Protein AF-A0A3D1IZJ6-F1 (afdb_monomer)

Nearest PDB structures (foldseek):
  4b5c-assembly3_C  TM=9.954E-01  e=3.556E-07  Burkholderia pseudomallei
  5n2c-assembly1_A  TM=9.901E-01  e=1.201E-06  Burkholderia cenocepacia J2315
  5n2c-assembly1_C  TM=9.772E-01  e=1.126E-06  Burkholderia cenocepacia J2315
  4pwt-assembly1_A  TM=9.726E-01  e=4.101E-03  Yersinia pestis CO92

Sequence (127 aa):
MRSITKLAFILSTAALLGACSSVKLDDKAKVEDRQPAAAAQDARTVAPLTTQSVDPLNDPKGVLAKRSVYFDFDAYIVKDEYKPLVEAHGKYLSANKARKVVIQGNTDERGGSEYNLALGQKRAEAV

Solvent-accessible surface area (backbone 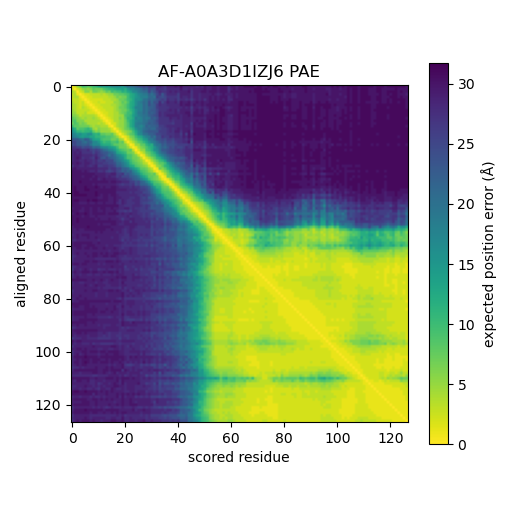atoms only — not comparable to full-atom values): 8594 Å² total; per-residue (Å²): 120,75,63,60,56,53,52,53,52,53,56,54,57,62,63,70,76,69,83,81,83,80,80,82,91,80,75,86,76,78,85,71,87,73,76,80,72,78,74,81,72,78,87,70,81,79,72,81,79,77,74,70,82,73,55,66,66,74,35,83,86,37,72,61,49,66,87,81,86,80,62,60,89,99,49,51,66,74,48,77,86,46,48,66,54,52,50,53,50,52,54,51,42,70,75,37,72,89,60,84,86,82,76,82,41,77,65,72,85,78,75,54,70,70,56,37,52,52,51,8,51,47,35,31,72,59,103

Mean predicted aligned error: 17.57 Å

Foldseek 3Di:
DVVVVVVVVVVVVVVVVPPDDDDDPDDPPDPDPDDDDDDPPPPPPPDPDPPPPDLLCPPCPHLNVDDDFDDDPPDLAGDPVCVVSVVVVVVSCVVVVVDDDDQWFADDPPDDPVSRVVSRVSNSVND

Secondary structure (DSSP, 8-state):
-HHHHHHHHHHHHHHTTSSS-----------------------------------GGG-TTSGGG-------TT--PPPGGGHHHHHHHHHHHHH-TT----------SSS-HHHHHHHHHHHHHT-

pLDDT: mean 79.88, std 18.24, range [45.12, 98.38]

Structure (mmCIF, N/CA/C/O backbone):
data_AF-A0A3D1IZJ6-F1
#
_entry.id   AF-A0A3D1IZJ6-F1
#
loop_
_atom_site.group_PDB
_atom_site.id
_atom_site.type_symbol
_atom_site.label_atom_id
_atom_site.label_alt_id
_atom_site.label_comp_id
_atom_site.label_asym_id
_atom_site.label_entity_id
_atom_site.label_seq_id
_atom_site.pdbx_PDB_ins_code
_atom_site.Cartn_x
_atom_site.Cartn_y
_atom_site.Cartn_z
_atom_site.occupancy
_atom_site.B_iso_or_equiv
_atom_site.auth_seq_id
_atom_site.auth_comp_id
_atom_site.auth_asym_id
_atom_site.auth_atom_id
_atom_site.pdbx_PDB_model_num
ATOM 1 N N . MET A 1 1 ? 38.850 -39.451 74.100 1.00 56.78 1 MET A N 1
ATOM 2 C CA . MET A 1 1 ? 37.880 -38.332 74.215 1.00 56.78 1 MET A CA 1
ATOM 3 C C . MET A 1 1 ? 37.363 -37.767 72.881 1.00 56.78 1 MET A C 1
ATOM 5 O O . MET A 1 1 ? 36.271 -37.222 72.893 1.00 56.78 1 MET A O 1
ATOM 9 N N . ARG A 1 2 ? 38.051 -37.918 71.729 1.00 59.19 2 ARG A N 1
ATOM 10 C CA . ARG A 1 2 ? 37.559 -37.430 70.413 1.00 59.19 2 ARG A CA 1
ATOM 11 C C . ARG A 1 2 ? 36.515 -38.319 69.704 1.00 59.19 2 ARG A C 1
ATOM 13 O O . ARG A 1 2 ? 35.812 -37.815 68.838 1.00 59.19 2 ARG A O 1
ATOM 20 N N . SER A 1 3 ? 36.393 -39.614 70.025 1.00 58.53 3 SER A N 1
ATOM 21 C CA . SER A 1 3 ? 35.342 -40.470 69.429 1.00 58.53 3 SER A CA 1
ATOM 22 C C . SER A 1 3 ? 33.999 -40.357 70.158 1.00 58.53 3 SER A C 1
ATOM 24 O O . SER A 1 3 ? 32.959 -40.451 69.522 1.00 58.53 3 SER A O 1
ATOM 26 N N . ILE A 1 4 ? 34.015 -40.067 71.462 1.00 66.75 4 ILE A N 1
ATOM 27 C CA . ILE A 1 4 ? 32.808 -39.929 72.296 1.00 66.75 4 ILE A CA 1
ATOM 28 C C . ILE A 1 4 ? 32.041 -38.646 71.936 1.00 66.75 4 ILE A C 1
ATOM 30 O O . ILE A 1 4 ? 30.819 -38.660 71.853 1.00 66.75 4 ILE A O 1
ATOM 34 N N . THR A 1 5 ? 32.748 -37.559 71.610 1.00 59.62 5 THR A N 1
ATOM 35 C CA . THR A 1 5 ? 32.139 -36.315 71.102 1.00 59.62 5 THR A CA 1
ATOM 36 C C . THR A 1 5 ? 31.536 -36.484 69.707 1.00 59.62 5 THR A C 1
ATOM 38 O O . THR A 1 5 ? 30.479 -35.925 69.439 1.00 59.62 5 THR A O 1
ATOM 41 N N . LYS A 1 6 ? 32.144 -37.301 68.832 1.00 61.12 6 LYS A N 1
ATOM 42 C CA . LYS A 1 6 ? 31.561 -37.650 67.521 1.00 61.12 6 LYS A CA 1
ATOM 43 C C . LYS A 1 6 ? 30.327 -38.546 67.661 1.00 61.12 6 LYS A C 1
ATOM 45 O O . LYS A 1 6 ? 29.352 -38.334 66.950 1.00 61.12 6 LYS A O 1
ATOM 50 N N . LEU A 1 7 ? 30.341 -39.490 68.606 1.00 62.41 7 LEU A N 1
ATOM 51 C CA . LEU A 1 7 ? 29.190 -40.350 68.893 1.00 62.41 7 LEU A CA 1
ATOM 52 C C . LEU A 1 7 ? 28.005 -39.541 69.449 1.00 62.41 7 LEU A C 1
ATOM 54 O O . LEU A 1 7 ? 26.873 -39.741 69.022 1.00 62.41 7 LEU A O 1
ATOM 58 N N . ALA A 1 8 ? 28.272 -38.573 70.333 1.00 66.31 8 ALA A N 1
ATOM 59 C CA . ALA A 1 8 ? 27.253 -37.672 70.875 1.00 66.31 8 ALA A CA 1
ATOM 60 C C . ALA A 1 8 ? 26.650 -36.739 69.805 1.00 66.31 8 ALA A C 1
ATOM 62 O O . ALA A 1 8 ? 25.455 -36.452 69.836 1.00 66.31 8 ALA A O 1
ATOM 63 N N . PHE A 1 9 ? 27.449 -36.304 68.823 1.00 64.81 9 PHE A N 1
ATOM 64 C CA . PHE A 1 9 ? 26.974 -35.439 67.738 1.00 64.81 9 PHE A CA 1
ATOM 65 C C . PHE A 1 9 ? 26.082 -36.186 66.728 1.00 64.81 9 PHE A C 1
ATOM 67 O O . PHE A 1 9 ? 25.094 -35.626 66.256 1.00 64.81 9 PHE A O 1
ATOM 74 N N . ILE A 1 10 ? 26.383 -37.461 66.448 1.00 66.94 10 ILE A N 1
ATOM 75 C CA . ILE A 1 10 ? 25.577 -38.332 65.570 1.00 66.94 10 ILE A CA 1
ATOM 76 C C . ILE A 1 10 ? 24.255 -38.732 66.249 1.00 66.94 10 ILE A C 1
ATOM 78 O O . ILE A 1 10 ? 23.207 -38.752 65.606 1.00 66.94 10 ILE A O 1
ATOM 82 N N . LEU A 1 11 ? 24.273 -38.985 67.562 1.00 64.69 11 LEU A N 1
ATOM 83 C CA . LEU A 1 11 ? 23.058 -39.318 68.314 1.00 64.69 11 LEU A CA 1
ATOM 84 C C . LEU A 1 11 ? 22.094 -38.118 68.420 1.00 64.69 11 LEU A C 1
ATOM 86 O O . LEU A 1 11 ? 20.881 -38.287 68.347 1.00 64.69 11 LEU A O 1
ATOM 90 N N . SER A 1 12 ? 22.639 -36.901 68.529 1.00 62.75 12 SER A N 1
ATOM 91 C CA . SER A 1 12 ? 21.872 -35.647 68.554 1.00 62.75 12 SER A CA 1
ATOM 92 C C . SER A 1 12 ? 21.182 -35.340 67.215 1.00 62.75 12 SER A C 1
ATOM 94 O O . SER A 1 12 ? 20.032 -34.907 67.189 1.00 62.75 12 SER A O 1
ATOM 96 N N . THR A 1 13 ? 21.835 -35.633 66.084 1.00 62.75 13 THR A N 1
ATOM 97 C CA . THR A 1 13 ? 21.252 -35.400 64.750 1.00 62.75 13 THR A CA 1
ATOM 98 C C . THR A 1 13 ? 20.163 -36.413 64.393 1.00 62.75 13 THR A C 1
ATOM 100 O O . THR A 1 13 ? 19.185 -36.034 63.760 1.00 62.75 13 THR A O 1
ATOM 103 N N . ALA A 1 14 ? 20.255 -37.665 64.854 1.00 60.47 14 ALA A N 1
ATOM 104 C CA . ALA A 1 14 ? 19.209 -38.670 64.630 1.00 60.47 14 ALA A CA 1
ATOM 105 C C . ALA A 1 14 ? 17.905 -38.383 65.406 1.00 60.47 14 ALA A C 1
ATOM 107 O O . ALA A 1 14 ? 16.821 -38.730 64.939 1.00 60.47 14 ALA A O 1
ATOM 108 N N . ALA A 1 15 ? 17.985 -37.706 66.557 1.00 60.53 15 ALA A N 1
ATOM 109 C CA . ALA A 1 15 ? 16.817 -37.358 67.370 1.00 60.53 15 ALA A CA 1
ATOM 110 C C . ALA A 1 15 ? 15.966 -36.212 66.778 1.00 60.53 15 ALA A C 1
ATOM 112 O O . ALA A 1 15 ? 14.793 -36.079 67.121 1.00 60.53 15 ALA A O 1
ATOM 113 N N . LEU A 1 16 ? 16.522 -35.408 65.863 1.00 59.78 16 LEU A N 1
ATOM 114 C CA . LEU A 1 16 ? 15.842 -34.250 65.263 1.00 59.78 16 LEU A CA 1
ATOM 115 C C . LEU A 1 16 ? 15.013 -34.585 64.006 1.00 59.78 16 LEU A C 1
ATOM 117 O O . LEU A 1 16 ? 14.218 -33.754 63.577 1.00 59.78 16 LEU A O 1
ATOM 121 N N . LEU A 1 17 ? 15.136 -35.792 63.437 1.00 60.34 17 LEU A N 1
ATOM 122 C CA . LEU A 1 17 ? 14.357 -36.222 62.259 1.00 60.34 17 LEU A CA 1
ATOM 123 C C . LEU A 1 17 ? 13.081 -37.022 62.595 1.00 60.34 17 LEU A C 1
ATOM 125 O O . LEU A 1 17 ? 12.342 -37.397 61.689 1.00 60.34 17 LEU A O 1
ATOM 129 N N . GLY A 1 18 ? 12.787 -37.267 63.877 1.00 60.53 18 GLY A N 1
ATOM 130 C CA . GLY A 1 18 ? 11.631 -38.065 64.318 1.00 60.53 18 GLY A CA 1
ATOM 131 C C . GLY A 1 18 ? 10.377 -37.278 64.720 1.00 60.53 18 GLY A C 1
ATOM 132 O O . GLY A 1 18 ? 9.397 -37.885 65.137 1.00 60.53 18 GLY A O 1
ATOM 133 N N . ALA A 1 19 ? 10.378 -35.945 64.628 1.00 56.56 19 ALA A N 1
ATOM 134 C CA . ALA A 1 19 ? 9.322 -35.107 65.211 1.00 56.56 19 ALA A CA 1
ATOM 135 C C . ALA A 1 19 ? 8.175 -34.723 64.252 1.00 56.56 19 ALA A C 1
ATOM 137 O O . ALA A 1 19 ? 7.415 -33.811 64.563 1.00 56.56 19 ALA A O 1
ATOM 138 N N . CYS A 1 20 ? 8.009 -35.416 63.118 1.00 57.34 20 CYS A N 1
ATOM 139 C CA . CYS A 1 20 ? 6.896 -35.182 62.187 1.00 57.34 20 CYS A CA 1
ATOM 140 C C . CYS A 1 20 ? 6.362 -36.487 61.566 1.00 57.34 20 CYS A C 1
ATOM 142 O O . CYS A 1 20 ? 6.521 -36.701 60.370 1.00 57.34 20 CYS A O 1
ATOM 144 N N . SER A 1 21 ? 5.720 -37.362 62.350 1.00 63.62 21 SER A N 1
ATOM 145 C CA . SER A 1 21 ? 4.658 -38.259 61.846 1.00 63.62 21 SER A CA 1
ATOM 146 C C . SER A 1 21 ? 3.970 -39.002 62.995 1.00 63.62 21 SER A C 1
ATOM 148 O O . SER A 1 21 ? 4.459 -40.018 63.481 1.00 63.62 21 SER A O 1
ATOM 150 N N . SER A 1 22 ? 2.825 -38.488 63.443 1.00 55.19 22 SER A N 1
ATOM 151 C CA . SER A 1 22 ? 1.837 -39.259 64.207 1.00 55.19 22 SER A CA 1
ATOM 152 C C . SER A 1 22 ? 0.502 -38.511 64.182 1.00 55.19 22 SER A C 1
ATOM 154 O O . SER A 1 22 ? 0.081 -37.920 65.178 1.00 55.19 22 SER A O 1
ATOM 156 N N . VAL A 1 23 ? -0.176 -38.521 63.034 1.00 55.66 23 VAL A N 1
ATOM 157 C CA . VAL A 1 23 ? -1.617 -38.247 63.011 1.00 55.66 23 VAL A CA 1
ATOM 158 C C . VAL A 1 23 ? -2.313 -39.557 63.365 1.00 55.66 23 VAL A C 1
ATOM 160 O O . VAL A 1 23 ? -2.191 -40.540 62.637 1.00 55.66 23 VAL A O 1
ATOM 163 N N . LYS A 1 24 ? -3.018 -39.586 64.499 1.00 52.75 24 LYS A N 1
ATOM 164 C CA . LYS A 1 24 ? -3.958 -40.665 64.816 1.00 52.75 24 LYS A CA 1
ATOM 165 C C . LYS A 1 24 ? -5.139 -40.540 63.853 1.00 52.75 24 LYS A C 1
ATOM 167 O O . LYS A 1 24 ? -5.920 -39.600 63.967 1.00 52.75 24 LYS A O 1
ATOM 172 N N . LEU A 1 25 ? -5.241 -41.453 62.890 1.00 55.03 25 LEU A N 1
ATOM 173 C CA . LEU A 1 25 ? -6.477 -41.672 62.144 1.00 55.03 25 LEU A CA 1
ATOM 174 C C . LEU A 1 25 ? -7.376 -42.574 62.983 1.00 55.03 25 LEU A C 1
ATOM 176 O O . LEU A 1 25 ? -7.314 -43.780 62.826 1.00 55.03 25 LEU A O 1
ATOM 180 N N . ASP A 1 26 ? -8.126 -41.990 63.908 1.00 58.88 26 ASP A N 1
ATOM 181 C CA . ASP A 1 26 ? -9.447 -42.473 64.322 1.00 58.88 26 ASP A CA 1
ATOM 182 C C . ASP A 1 26 ? -9.943 -41.564 65.443 1.00 58.88 26 ASP A C 1
ATOM 184 O O . ASP A 1 26 ? -9.628 -41.752 66.612 1.00 58.88 26 ASP A O 1
ATOM 188 N N . ASP A 1 27 ? -10.695 -40.538 65.059 1.00 55.31 27 ASP A N 1
ATOM 189 C CA . ASP A 1 27 ? -11.778 -40.020 65.883 1.00 55.31 27 ASP A CA 1
ATOM 190 C C . ASP A 1 27 ? -12.775 -39.345 64.946 1.00 55.31 27 ASP A C 1
ATOM 192 O O . ASP A 1 27 ? -12.465 -38.384 64.233 1.00 55.31 27 ASP A O 1
ATOM 196 N N . LYS A 1 28 ? -13.983 -39.906 64.883 1.00 59.06 28 LYS A N 1
ATOM 197 C CA . LYS A 1 28 ? -15.076 -39.330 64.110 1.00 59.06 28 LYS A CA 1
ATOM 198 C C . LYS A 1 28 ? -15.415 -37.9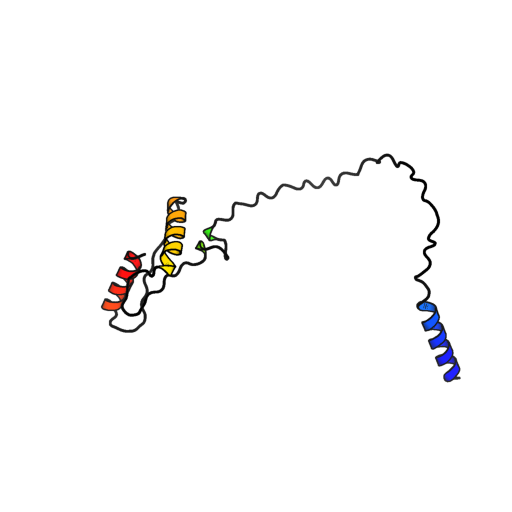72 64.7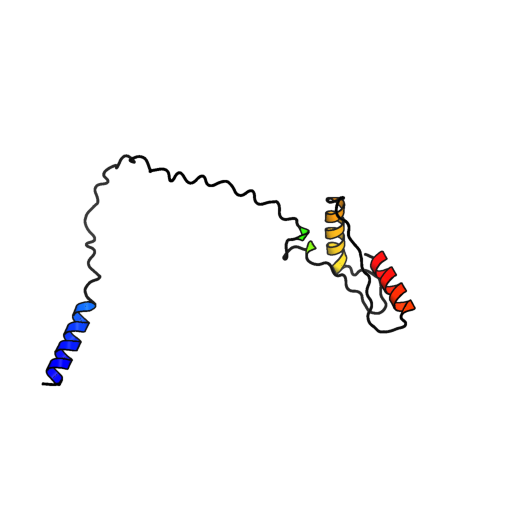11 1.00 59.06 28 LYS A C 1
ATOM 200 O O . LYS A 1 28 ? -16.003 -37.896 65.786 1.00 59.06 28 LYS A O 1
ATOM 205 N N . ALA A 1 29 ? -15.077 -36.903 63.997 1.00 46.16 29 ALA A N 1
ATOM 206 C CA . ALA A 1 29 ? -15.565 -35.576 64.327 1.00 46.16 29 ALA A CA 1
ATOM 207 C C . ALA A 1 29 ? -17.100 -35.591 64.266 1.00 46.16 29 ALA A C 1
ATOM 209 O O . ALA A 1 29 ? -17.698 -35.753 63.200 1.00 46.16 29 ALA A O 1
ATOM 210 N N . LYS A 1 30 ? -17.738 -35.439 65.429 1.00 51.44 30 LYS A N 1
ATOM 211 C CA . LYS A 1 30 ? -19.132 -35.014 65.534 1.00 51.44 30 LYS A CA 1
ATOM 212 C C . LYS A 1 30 ? -19.227 -33.673 64.805 1.00 51.44 30 LYS A C 1
ATOM 214 O O . LYS A 1 30 ? -18.551 -32.718 65.183 1.00 51.44 30 LYS A O 1
ATOM 219 N N . VAL A 1 31 ? -19.998 -33.631 63.721 1.00 55.06 31 VAL A N 1
ATOM 220 C CA . VAL A 1 31 ? -20.329 -32.380 63.039 1.00 55.06 31 VAL A CA 1
ATOM 221 C C . VAL A 1 31 ? -21.214 -31.595 63.998 1.00 55.06 31 VAL A C 1
ATOM 223 O O . VAL A 1 31 ? -22.387 -31.908 64.176 1.00 55.06 31 VAL A O 1
ATOM 226 N N . GLU A 1 32 ? -20.615 -30.632 64.689 1.00 52.69 32 GLU A N 1
ATOM 227 C CA . GLU A 1 32 ? -21.350 -29.578 65.372 1.00 52.69 32 GLU A CA 1
ATOM 228 C C . GLU A 1 32 ? -21.695 -28.536 64.304 1.00 52.69 32 GLU A C 1
ATOM 230 O O . GLU A 1 32 ? -20.791 -27.931 63.717 1.00 52.69 32 GLU A O 1
ATOM 235 N N . ASP A 1 33 ? -22.986 -28.343 64.028 1.00 52.12 33 ASP A N 1
ATOM 236 C CA . ASP A 1 33 ? -23.458 -27.250 63.180 1.00 52.12 33 ASP A CA 1
ATOM 237 C C . ASP A 1 33 ? -23.076 -25.917 63.827 1.00 52.12 33 ASP A C 1
ATOM 239 O O . ASP A 1 33 ? -23.729 -25.406 64.740 1.00 52.12 33 ASP A O 1
ATOM 243 N N . ARG A 1 34 ? -21.971 -25.338 63.359 1.00 54.97 34 ARG A N 1
ATOM 244 C CA . ARG A 1 34 ? -21.604 -23.969 63.695 1.00 54.97 34 ARG A CA 1
ATOM 245 C C . ARG A 1 34 ? -22.406 -23.051 62.782 1.00 54.97 34 ARG A C 1
ATOM 247 O O . ARG A 1 34 ? -22.022 -22.805 61.641 1.00 54.97 34 ARG A O 1
ATOM 254 N N . GLN A 1 35 ? -23.516 -22.543 63.314 1.00 56.69 35 GLN A N 1
ATOM 255 C CA . GLN A 1 35 ? -24.210 -21.367 62.790 1.00 56.69 35 GLN A CA 1
ATOM 256 C C . GLN A 1 35 ? -23.156 -20.310 62.406 1.00 56.69 35 GLN A C 1
ATOM 258 O O . GLN A 1 35 ? -22.313 -19.981 63.252 1.00 56.69 35 GLN A O 1
ATOM 263 N N . PRO A 1 36 ? -23.143 -19.792 61.166 1.00 45.12 36 PRO A N 1
ATOM 264 C CA . PRO A 1 36 ? -22.110 -18.859 60.759 1.00 45.12 36 PRO A CA 1
ATOM 265 C C . PRO A 1 36 ? -22.280 -17.566 61.556 1.00 45.12 36 PRO A C 1
ATOM 267 O O . PRO A 1 36 ? -23.225 -16.805 61.350 1.00 45.12 36 PRO A O 1
ATOM 270 N N . ALA A 1 37 ? -21.354 -17.320 62.484 1.00 49.31 37 ALA A N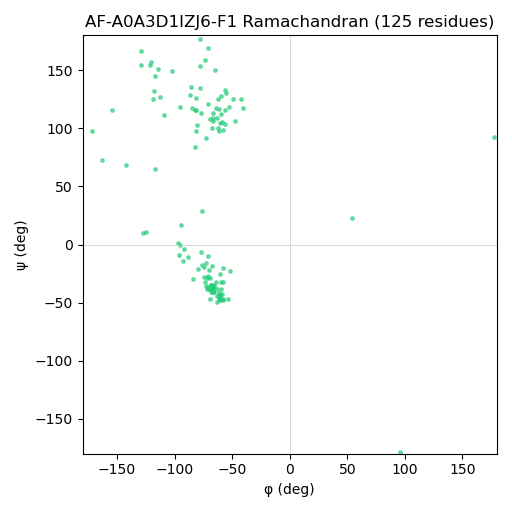 1
ATOM 271 C CA . ALA A 1 37 ? -21.132 -15.983 63.004 1.00 49.31 37 ALA A CA 1
ATOM 272 C C . ALA A 1 37 ? -20.750 -15.103 61.812 1.00 49.31 37 ALA A C 1
ATOM 274 O O . ALA A 1 37 ? -19.882 -15.482 61.020 1.00 49.31 37 ALA A O 1
ATOM 275 N N . ALA A 1 38 ? -21.458 -13.982 61.671 1.00 49.12 38 ALA A N 1
ATOM 276 C CA . ALA A 1 38 ? -21.334 -13.044 60.570 1.00 49.12 38 ALA A CA 1
ATOM 277 C C . ALA A 1 38 ? -19.865 -12.848 60.179 1.00 49.12 38 ALA A C 1
ATOM 279 O O . ALA A 1 38 ? -19.051 -12.391 60.984 1.00 49.12 38 ALA A O 1
ATOM 280 N N . ALA A 1 39 ? -19.540 -13.223 58.941 1.00 47.41 39 ALA A N 1
ATOM 281 C CA . ALA A 1 39 ? -18.265 -12.895 58.339 1.00 47.41 39 ALA A CA 1
ATOM 282 C C . ALA A 1 39 ? -18.079 -11.382 58.470 1.00 47.41 39 ALA A C 1
ATOM 284 O O . ALA A 1 39 ? -18.894 -10.613 57.956 1.00 47.41 39 ALA A O 1
ATOM 285 N N . ALA A 1 40 ? -17.037 -10.962 59.188 1.00 53.31 40 ALA A N 1
ATOM 286 C CA . ALA A 1 40 ? -16.579 -9.587 59.140 1.00 53.31 40 ALA A CA 1
ATOM 287 C C . ALA A 1 40 ? -16.283 -9.283 57.669 1.00 53.31 40 ALA A C 1
ATOM 289 O O . ALA A 1 40 ? -15.324 -9.801 57.096 1.00 53.31 40 ALA A O 1
ATOM 290 N N . GLN A 1 41 ? -17.186 -8.536 57.036 1.00 54.62 41 GLN A N 1
ATOM 291 C CA . GLN A 1 41 ? -17.040 -8.134 55.652 1.00 54.62 41 GLN A CA 1
ATOM 292 C C . GLN A 1 41 ? -15.847 -7.185 55.592 1.00 54.62 41 GLN A C 1
ATOM 294 O O . GLN A 1 41 ? -15.875 -6.106 56.182 1.00 54.62 41 GLN A O 1
ATOM 299 N N . ASP A 1 42 ? -14.778 -7.620 54.928 1.00 58.12 42 ASP A N 1
ATOM 300 C CA . ASP A 1 42 ? -13.660 -6.757 54.571 1.00 58.12 42 ASP A CA 1
ATOM 301 C C . ASP A 1 42 ? -14.231 -5.620 53.706 1.00 58.12 42 ASP A C 1
ATOM 303 O O . ASP A 1 42 ? -14.648 -5.829 52.567 1.00 58.12 42 ASP A O 1
ATOM 307 N N . ALA A 1 43 ? -14.344 -4.425 54.288 1.00 62.88 43 ALA A N 1
ATOM 308 C CA . ALA A 1 43 ? -14.999 -3.250 53.708 1.00 62.88 43 ALA A CA 1
ATOM 309 C C . ALA A 1 43 ? -14.145 -2.558 52.628 1.00 62.88 43 ALA A C 1
ATOM 311 O O . ALA A 1 43 ? -14.227 -1.346 52.425 1.00 62.88 43 ALA A O 1
ATOM 312 N N . ARG A 1 44 ? -13.287 -3.309 51.935 1.00 72.19 44 ARG A N 1
ATOM 313 C CA . ARG A 1 44 ? -12.551 -2.804 50.779 1.00 72.19 44 ARG A CA 1
ATOM 314 C C . ARG A 1 44 ? -13.478 -2.845 49.580 1.00 72.19 44 ARG A C 1
ATOM 316 O O . ARG A 1 44 ? -13.709 -3.893 48.985 1.00 72.19 44 ARG A O 1
ATOM 323 N N . THR A 1 45 ? -13.999 -1.679 49.223 1.00 66.75 45 THR A N 1
ATOM 324 C CA . THR A 1 45 ? -14.740 -1.458 47.985 1.00 66.75 45 THR A CA 1
ATOM 325 C C . THR A 1 45 ? -13.849 -1.832 46.801 1.00 66.75 45 THR A C 1
ATOM 327 O O . THR A 1 45 ? -12.987 -1.057 46.385 1.00 66.75 45 THR A O 1
ATOM 330 N N . VAL A 1 46 ? -14.029 -3.036 46.259 1.00 68.56 46 VAL A N 1
ATOM 331 C CA . VAL A 1 46 ? -13.421 -3.433 44.989 1.00 68.56 46 VAL A CA 1
ATOM 332 C C . VAL A 1 46 ? -14.174 -2.676 43.903 1.00 68.56 46 VAL A C 1
ATOM 334 O O . VAL A 1 46 ? -15.232 -3.103 43.446 1.00 68.56 46 VAL A O 1
ATOM 337 N N . ALA A 1 47 ? -13.672 -1.497 43.540 1.00 76.31 47 ALA A N 1
ATOM 338 C CA . ALA A 1 47 ? -14.185 -0.779 42.386 1.00 76.31 47 ALA A CA 1
ATOM 339 C C . ALA A 1 47 ? -13.935 -1.649 41.141 1.00 76.31 47 ALA A C 1
ATOM 341 O O . ALA A 1 47 ? -12.788 -2.055 40.918 1.00 76.31 47 ALA A O 1
ATOM 342 N N . PRO A 1 48 ? -14.963 -1.967 40.335 1.00 69.56 48 PRO A N 1
ATOM 343 C CA . PRO A 1 48 ? -14.745 -2.670 39.085 1.00 69.56 48 PRO A CA 1
ATOM 344 C C . PRO A 1 48 ? -13.860 -1.794 38.199 1.00 69.56 48 PRO A C 1
ATOM 346 O O . PRO A 1 48 ? -14.226 -0.680 37.825 1.00 69.56 48 PRO A O 1
ATOM 349 N N . LEU A 1 49 ? -12.664 -2.291 37.892 1.00 67.69 49 LEU A N 1
ATOM 350 C CA . LEU A 1 49 ? -11.813 -1.692 36.880 1.00 67.69 49 LEU A CA 1
ATOM 351 C C . LEU A 1 49 ? -12.521 -1.889 35.540 1.00 67.69 49 LEU A C 1
ATOM 353 O O . LEU A 1 49 ? -12.566 -3.000 35.014 1.00 67.69 49 LEU A O 1
ATOM 357 N 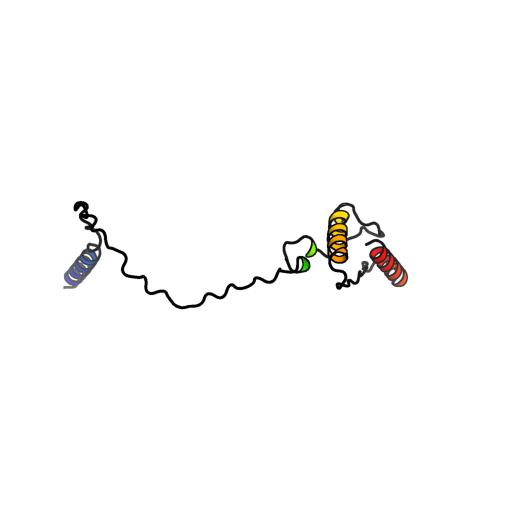N . THR A 1 50 ? -13.092 -0.818 34.990 1.00 63.31 50 THR A N 1
ATOM 358 C CA . THR A 1 50 ? -13.529 -0.806 33.595 1.00 63.31 50 THR A CA 1
ATOM 359 C C . THR A 1 50 ? -12.286 -0.997 32.741 1.00 63.31 50 THR A C 1
ATOM 361 O O . THR A 1 50 ? -11.513 -0.060 32.532 1.00 63.31 50 THR A O 1
ATOM 364 N N . THR A 1 51 ? -12.065 -2.219 32.260 1.00 61.53 51 THR A N 1
ATOM 365 C CA . THR A 1 51 ? -11.094 -2.475 31.203 1.00 61.53 51 THR A CA 1
ATOM 366 C C . THR A 1 51 ? -11.550 -1.664 30.002 1.00 61.53 51 THR A C 1
ATOM 368 O O . THR A 1 51 ? -12.558 -1.996 29.374 1.00 61.53 51 THR A O 1
ATOM 371 N N . GLN A 1 52 ? -10.868 -0.553 29.720 1.00 63.09 52 GLN A N 1
ATOM 372 C CA . GLN A 1 52 ? -11.129 0.180 28.493 1.00 63.09 52 GLN A CA 1
ATOM 373 C C . GLN A 1 52 ? -10.951 -0.793 27.334 1.00 63.09 52 GLN A C 1
ATOM 375 O O . GLN A 1 52 ? -9.969 -1.535 27.296 1.00 63.09 52 GLN A O 1
ATOM 380 N N . SER A 1 53 ? -11.939 -0.824 26.440 1.00 63.84 53 SER A N 1
ATOM 381 C CA . SER A 1 53 ? -11.877 -1.572 25.189 1.00 63.84 53 SER A CA 1
ATOM 382 C C . SER A 1 53 ? -10.540 -1.264 24.525 1.00 63.84 53 SER A C 1
ATOM 384 O O . SER A 1 53 ? -10.337 -0.151 24.039 1.00 63.84 53 SER A O 1
ATOM 386 N N . VAL A 1 54 ? -9.616 -2.224 24.549 1.00 72.88 54 VAL A N 1
ATOM 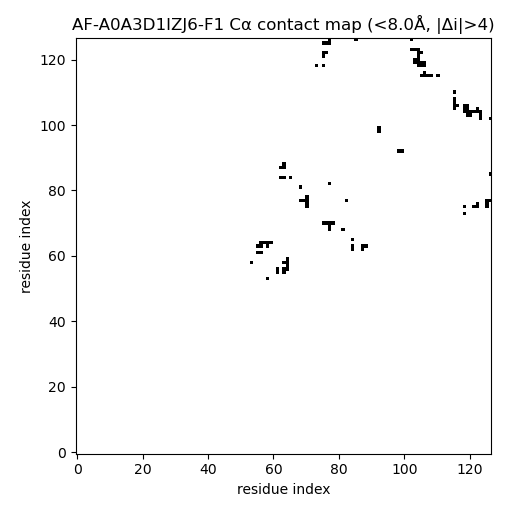387 C CA . VAL A 1 54 ? -8.312 -2.064 23.915 1.00 72.88 54 VAL A CA 1
ATOM 388 C C . VAL A 1 54 ? -8.591 -1.921 22.427 1.00 72.88 54 VAL A C 1
ATOM 390 O O . VAL A 1 54 ? -9.195 -2.808 21.826 1.00 72.88 54 VAL A O 1
ATOM 393 N N . ASP A 1 55 ? -8.233 -0.771 21.856 1.00 83.25 55 ASP A N 1
ATOM 394 C CA . ASP A 1 55 ? -8.335 -0.548 20.417 1.00 83.25 55 ASP A CA 1
ATOM 395 C C . ASP A 1 55 ? -7.691 -1.747 19.696 1.00 83.25 55 ASP A C 1
ATOM 397 O O . ASP A 1 55 ? -6.529 -2.046 19.983 1.00 83.25 55 ASP A O 1
ATOM 401 N N . PRO A 1 56 ? -8.403 -2.436 18.783 1.00 82.56 56 PRO A N 1
ATOM 402 C CA . PRO A 1 56 ? -7.868 -3.583 18.054 1.00 82.56 56 PRO A CA 1
ATOM 403 C C . PRO A 1 56 ? -6.523 -3.323 17.359 1.00 82.56 56 PRO A C 1
ATOM 405 O O . PRO A 1 56 ? -5.774 -4.260 17.099 1.00 82.56 56 PRO A O 1
ATOM 4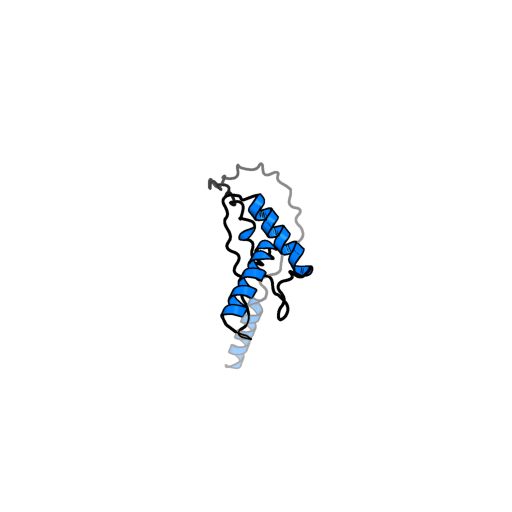08 N N . LEU A 1 57 ? -6.190 -2.059 17.070 1.00 83.38 57 LEU A N 1
ATOM 409 C CA . LEU A 1 57 ? -4.892 -1.672 16.513 1.00 83.38 57 LEU A CA 1
ATOM 410 C C . LEU A 1 57 ? -3.719 -1.816 17.504 1.00 83.38 57 LEU A C 1
ATOM 412 O O . LEU A 1 57 ? -2.566 -1.910 17.076 1.00 83.38 57 LEU A O 1
ATOM 416 N N . ASN A 1 58 ? -4.001 -1.814 18.808 1.00 85.44 58 ASN A N 1
ATOM 417 C CA . ASN A 1 58 ? -3.016 -1.902 19.886 1.00 85.44 58 ASN A CA 1
ATOM 418 C C . ASN A 1 58 ? -2.750 -3.343 20.345 1.00 85.44 58 ASN A C 1
ATOM 420 O O . ASN A 1 58 ? -1.886 -3.547 21.196 1.00 85.44 58 ASN A O 1
ATOM 424 N N . ASP A 1 59 ? -3.458 -4.338 19.804 1.00 87.12 59 ASP A N 1
ATOM 425 C CA . ASP A 1 59 ? -3.176 -5.746 20.086 1.00 87.12 59 ASP A CA 1
ATOM 426 C C . ASP A 1 59 ? -1.943 -6.213 19.286 1.00 87.12 59 ASP A C 1
ATOM 428 O O . ASP A 1 59 ? -2.021 -6.318 18.058 1.00 87.12 59 ASP A O 1
ATOM 432 N N . PRO A 1 60 ? -0.808 -6.542 19.937 1.00 84.00 60 PRO A N 1
ATOM 433 C CA . PRO A 1 60 ? 0.411 -6.963 19.247 1.00 84.00 60 PRO A CA 1
ATOM 434 C C . PRO A 1 60 ? 0.282 -8.317 18.534 1.00 84.00 60 PRO A C 1
ATOM 436 O O . PRO A 1 60 ? 1.107 -8.631 17.677 1.00 84.00 60 PRO A O 1
ATOM 439 N N . LYS A 1 61 ? -0.716 -9.137 18.883 1.00 85.06 61 LYS A N 1
ATOM 440 C CA . LYS A 1 61 ? -0.962 -10.441 18.247 1.00 85.06 61 LYS A CA 1
ATOM 441 C C . LYS A 1 61 ? -2.013 -10.364 17.137 1.00 85.06 61 LYS A C 1
ATOM 443 O O . LYS A 1 61 ? -2.194 -11.340 16.408 1.00 85.06 61 LYS A O 1
ATOM 448 N N . GLY A 1 62 ? -2.692 -9.225 16.998 1.00 85.88 62 GLY A N 1
ATOM 449 C CA . GLY A 1 62 ? -3.742 -9.014 16.011 1.00 85.88 62 GLY A CA 1
ATOM 450 C C . GLY A 1 62 ? -3.211 -8.866 14.583 1.00 85.88 62 GLY A C 1
ATOM 451 O O . GLY A 1 62 ? -2.068 -8.479 14.344 1.00 85.88 62 GLY A O 1
ATOM 452 N N . VAL A 1 63 ? -4.076 -9.112 13.595 1.00 87.56 63 VAL A N 1
ATOM 453 C CA . VAL A 1 63 ? -3.750 -8.902 12.168 1.00 87.56 63 VAL A CA 1
ATOM 454 C C . VAL A 1 63 ? -3.394 -7.434 11.891 1.00 87.56 63 VAL A C 1
ATOM 456 O O . VAL A 1 63 ? -2.515 -7.159 11.080 1.00 87.56 63 VAL A O 1
ATOM 459 N N . LEU A 1 64 ? -4.013 -6.500 12.623 1.00 90.44 64 LEU A N 1
ATOM 460 C CA . LEU A 1 64 ? -3.774 -5.053 12.532 1.00 90.44 64 LEU A CA 1
ATOM 461 C C . LEU A 1 64 ? -2.406 -4.604 13.088 1.00 90.44 64 LEU A C 1
ATOM 463 O O . LEU A 1 64 ? -1.999 -3.453 12.905 1.00 90.44 64 LEU A O 1
ATOM 467 N N . ALA A 1 65 ? -1.676 -5.500 13.761 1.00 91.12 65 ALA A N 1
ATOM 468 C CA . ALA A 1 65 ? -0.294 -5.244 14.155 1.00 91.12 65 ALA A CA 1
ATOM 469 C C . ALA A 1 65 ? 0.656 -5.272 12.946 1.00 91.12 65 ALA A C 1
ATOM 471 O O . ALA A 1 65 ? 1.679 -4.587 12.947 1.00 91.12 65 ALA A O 1
ATOM 472 N N . LYS A 1 66 ? 0.323 -6.041 11.898 1.00 93.25 66 LYS A N 1
ATOM 473 C CA . LYS A 1 66 ? 1.112 -6.130 10.664 1.00 93.25 66 LYS A CA 1
ATOM 474 C C . LYS A 1 66 ? 0.720 -4.995 9.721 1.00 93.25 66 LYS A C 1
ATOM 476 O O . LYS A 1 66 ? -0.412 -4.951 9.262 1.00 93.25 66 LYS A O 1
ATOM 481 N N . ARG A 1 67 ? 1.662 -4.101 9.408 1.00 94.81 67 ARG A N 1
ATOM 482 C CA . ARG A 1 67 ? 1.395 -2.858 8.652 1.00 94.81 67 ARG A CA 1
ATOM 483 C C . ARG A 1 67 ? 2.256 -2.691 7.400 1.00 94.81 67 ARG A C 1
ATOM 485 O O . ARG A 1 67 ? 2.278 -1.616 6.814 1.00 94.81 67 ARG A O 1
ATOM 492 N N . SER A 1 68 ? 2.964 -3.745 7.004 1.00 96.25 68 SER A N 1
ATOM 493 C CA . SER A 1 68 ? 3.883 -3.725 5.866 1.00 96.25 68 SER A CA 1
ATOM 494 C C . SER A 1 68 ? 3.422 -4.704 4.793 1.00 96.25 68 SER A C 1
ATOM 496 O O . SER A 1 68 ? 3.136 -5.864 5.094 1.00 96.25 68 SER A O 1
ATOM 498 N N . VAL A 1 69 ? 3.390 -4.230 3.549 1.00 97.31 69 VAL A N 1
ATOM 499 C CA . VAL A 1 69 ? 3.143 -5.018 2.335 1.00 97.31 69 VAL A CA 1
ATOM 500 C C . VAL A 1 69 ? 4.439 -5.029 1.532 1.00 97.31 69 VAL A C 1
ATOM 502 O O . VAL A 1 69 ? 5.015 -3.969 1.283 1.00 97.31 69 VAL A O 1
ATOM 505 N N . TYR A 1 70 ? 4.916 -6.215 1.157 1.00 97.56 70 TYR A N 1
ATOM 506 C CA . TYR A 1 70 ? 6.138 -6.365 0.369 1.00 97.56 70 TYR A CA 1
ATOM 507 C C . TYR A 1 70 ? 5.809 -6.662 -1.094 1.00 97.56 70 TYR A C 1
ATOM 509 O O . TYR A 1 70 ? 4.805 -7.299 -1.412 1.00 97.56 70 TYR A O 1
ATOM 517 N N . PHE A 1 71 ? 6.689 -6.210 -1.982 1.00 97.88 71 PHE A N 1
ATOM 518 C CA . PHE A 1 71 ? 6.538 -6.331 -3.427 1.00 97.88 71 PHE A CA 1
ATOM 519 C C . PHE A 1 71 ? 7.712 -7.100 -4.020 1.00 97.88 71 PHE A C 1
ATOM 521 O O . PHE A 1 71 ? 8.813 -7.094 -3.465 1.00 97.88 71 PHE A O 1
ATOM 528 N N . ASP A 1 72 ? 7.474 -7.732 -5.165 1.00 97.69 72 ASP A N 1
ATOM 529 C CA . ASP A 1 72 ? 8.550 -8.306 -5.964 1.00 97.69 72 ASP A CA 1
ATOM 530 C C . ASP A 1 72 ? 9.393 -7.214 -6.633 1.00 97.69 72 ASP A C 1
ATOM 532 O O . ASP A 1 72 ? 9.049 -6.022 -6.643 1.00 97.69 72 ASP A O 1
ATOM 536 N N . PHE A 1 73 ? 10.527 -7.639 -7.188 1.00 96.81 73 PHE A N 1
ATOM 537 C CA . PHE A 1 73 ? 11.387 -6.758 -7.962 1.00 96.81 73 PHE A CA 1
ATOM 538 C C . PHE A 1 73 ? 10.606 -6.127 -9.117 1.00 96.81 73 PHE A C 1
ATOM 540 O O . PHE A 1 73 ? 9.878 -6.815 -9.829 1.00 96.81 73 PHE A O 1
ATOM 547 N N . ASP A 1 74 ? 10.758 -4.812 -9.259 1.00 95.75 74 ASP A N 1
ATOM 548 C CA . ASP A 1 74 ? 10.113 -4.002 -10.292 1.00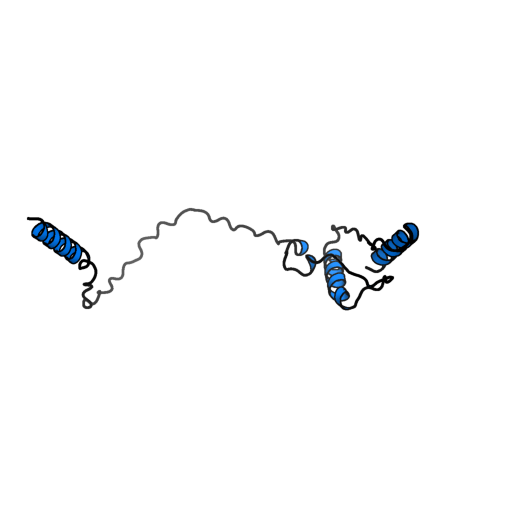 95.75 74 ASP A CA 1
ATOM 549 C C . ASP A 1 74 ? 8.575 -4.123 -10.375 1.00 95.75 74 ASP A C 1
ATOM 551 O O . ASP A 1 74 ? 7.950 -3.845 -11.396 1.00 95.75 74 ASP A O 1
ATOM 555 N N . ALA A 1 75 ? 7.936 -4.535 -9.275 1.00 96.94 75 ALA A N 1
ATOM 556 C CA . ALA A 1 75 ? 6.496 -4.735 -9.206 1.00 96.94 75 ALA A CA 1
ATOM 557 C C . ALA A 1 75 ? 5.818 -3.752 -8.244 1.00 96.94 75 ALA A C 1
ATOM 559 O O . ALA A 1 75 ? 6.387 -3.324 -7.233 1.00 96.94 75 ALA A O 1
ATOM 560 N N . TYR A 1 76 ? 4.557 -3.448 -8.547 1.00 97.12 76 TYR A N 1
ATOM 561 C CA . TYR A 1 76 ? 3.630 -2.685 -7.702 1.00 97.12 76 TYR A CA 1
ATOM 562 C C . TYR A 1 76 ?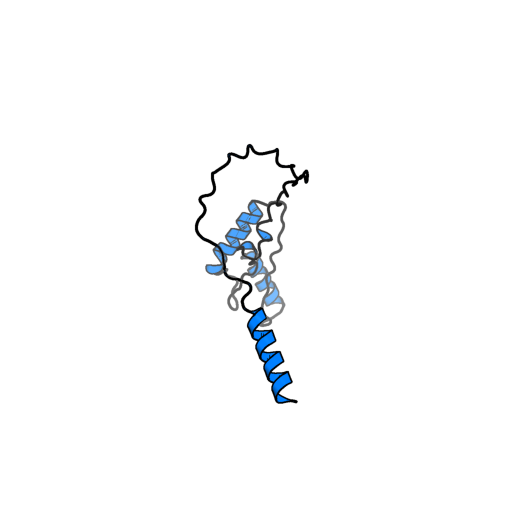 2.297 -3.423 -7.488 1.00 97.12 76 TYR A C 1
ATOM 564 O O . TYR A 1 76 ? 1.345 -2.860 -6.961 1.00 97.12 76 TYR A O 1
ATOM 572 N N . ILE A 1 77 ? 2.217 -4.692 -7.896 1.00 97.44 77 ILE A N 1
ATOM 573 C CA . ILE A 1 77 ? 1.028 -5.526 -7.712 1.00 97.44 77 ILE A CA 1
ATOM 574 C C . ILE A 1 77 ? 1.029 -6.072 -6.281 1.00 97.44 77 ILE A C 1
ATOM 576 O O . ILE A 1 77 ? 1.997 -6.701 -5.852 1.00 97.44 77 ILE A O 1
ATOM 580 N N . VAL A 1 78 ? -0.065 -5.849 -5.552 1.00 96.75 78 VAL A N 1
ATOM 581 C CA . VAL A 1 78 ? -0.264 -6.418 -4.213 1.00 96.75 78 VAL A CA 1
ATOM 582 C C . VAL A 1 78 ? -0.511 -7.920 -4.339 1.00 96.75 78 VAL A C 1
ATOM 584 O O . VAL A 1 78 ? -1.461 -8.351 -4.995 1.00 96.75 78 VAL A O 1
ATOM 587 N N . LYS A 1 79 ? 0.343 -8.725 -3.700 1.00 97.38 79 LYS A N 1
ATOM 588 C CA . LYS A 1 79 ? 0.216 -10.188 -3.698 1.00 97.38 79 LYS A CA 1
ATOM 589 C C . LYS A 1 79 ? -1.058 -10.638 -2.984 1.00 97.38 79 LYS A C 1
ATOM 591 O O . LYS A 1 79 ? -1.493 -10.016 -2.013 1.00 97.38 79 LYS A O 1
ATOM 596 N N . ASP A 1 80 ? -1.604 -11.776 -3.408 1.00 97.31 80 ASP A N 1
ATOM 597 C CA . ASP A 1 80 ? -2.838 -12.339 -2.845 1.00 97.31 80 ASP A CA 1
ATOM 598 C C . ASP A 1 80 ? -2.753 -12.597 -1.334 1.00 97.31 80 ASP A C 1
ATOM 600 O O . ASP A 1 80 ? -3.732 -12.398 -0.618 1.00 97.31 80 ASP A O 1
ATOM 604 N N . GLU A 1 81 ? -1.570 -12.945 -0.828 1.00 95.81 81 GLU A N 1
ATOM 605 C CA . GLU A 1 81 ? -1.299 -13.131 0.604 1.00 95.81 81 GLU A CA 1
ATOM 606 C C . GLU A 1 81 ? -1.527 -11.867 1.453 1.00 95.81 81 GLU A C 1
ATOM 608 O O . GLU A 1 81 ? -1.829 -11.972 2.644 1.00 95.81 81 GLU A O 1
ATOM 613 N N . TYR A 1 82 ? -1.431 -10.673 0.855 1.00 97.19 82 TYR A N 1
ATOM 614 C CA . TYR A 1 82 ? -1.655 -9.399 1.542 1.00 97.19 82 TYR A CA 1
ATOM 615 C C . TYR A 1 82 ? -3.094 -8.894 1.431 1.00 97.19 82 TYR A C 1
ATOM 617 O O . TYR A 1 82 ? -3.479 -8.025 2.215 1.00 97.19 82 TYR A O 1
ATOM 625 N N . LYS A 1 83 ? -3.922 -9.449 0.534 1.00 95.56 83 LYS A N 1
ATOM 626 C CA . LYS A 1 83 ? -5.330 -9.033 0.388 1.00 95.56 83 LYS A CA 1
ATOM 627 C C . LYS A 1 83 ? -6.109 -9.087 1.713 1.00 95.56 83 LYS A C 1
ATOM 629 O O . LYS A 1 83 ? -6.732 -8.079 2.049 1.00 95.56 83 LYS A O 1
ATOM 634 N N . PRO A 1 84 ? -6.027 -10.162 2.528 1.00 96.00 84 PRO A N 1
ATOM 635 C CA . PRO A 1 84 ? -6.729 -10.208 3.813 1.00 96.00 84 PRO A CA 1
ATOM 636 C C . PRO A 1 84 ? -6.237 -9.150 4.810 1.00 96.00 84 PRO A C 1
ATOM 638 O O . PRO A 1 84 ? -7.013 -8.651 5.624 1.00 96.00 84 PRO A O 1
ATOM 641 N N . LEU A 1 85 ? -4.949 -8.793 4.754 1.00 95.25 85 LEU A N 1
ATOM 642 C CA . LEU A 1 85 ? -4.356 -7.774 5.620 1.00 95.25 85 LEU A CA 1
ATOM 643 C C . LEU A 1 85 ? -4.874 -6.379 5.261 1.00 95.25 85 LEU A C 1
ATOM 645 O O . LEU A 1 85 ? -5.287 -5.640 6.158 1.00 95.25 85 LEU A O 1
ATOM 649 N N . VAL A 1 86 ? -4.885 -6.036 3.969 1.00 95.75 86 VAL A N 1
ATOM 650 C CA . VAL A 1 86 ? -5.407 -4.752 3.474 1.00 95.75 86 VAL A CA 1
ATOM 651 C C . VAL A 1 86 ? -6.900 -4.640 3.774 1.00 95.75 86 VAL A C 1
ATOM 653 O O . VAL A 1 86 ? -7.348 -3.629 4.311 1.00 95.75 86 VAL A O 1
ATOM 656 N N . GLU A 1 87 ? -7.668 -5.706 3.543 1.00 95.94 87 GLU A N 1
ATOM 657 C CA . GLU A 1 87 ? -9.100 -5.735 3.843 1.00 95.94 87 GLU A CA 1
ATOM 658 C C . GLU A 1 87 ? -9.385 -5.536 5.341 1.00 95.94 87 GLU A C 1
ATOM 660 O O . GLU A 1 87 ? -10.290 -4.783 5.706 1.00 95.94 87 GLU A O 1
ATOM 665 N N . ALA A 1 88 ? -8.596 -6.156 6.227 1.00 95.31 88 ALA A N 1
ATOM 666 C CA . ALA A 1 88 ? -8.729 -5.971 7.672 1.00 95.31 88 ALA A CA 1
ATOM 667 C C . ALA A 1 88 ? -8.496 -4.508 8.092 1.00 95.31 88 ALA A C 1
ATOM 669 O O . ALA A 1 88 ? -9.274 -3.962 8.880 1.00 95.31 88 ALA A O 1
ATOM 670 N N . HIS A 1 89 ? -7.474 -3.851 7.534 1.00 95.88 89 HIS A N 1
ATOM 671 C CA . HIS A 1 89 ? -7.207 -2.435 7.795 1.00 95.88 89 HIS A CA 1
ATOM 672 C C . HIS A 1 89 ? -8.292 -1.533 7.195 1.00 95.88 89 HIS A C 1
ATOM 674 O O . HIS A 1 89 ? -8.756 -0.611 7.866 1.00 95.88 89 HIS A O 1
ATOM 680 N N . GLY A 1 90 ? -8.765 -1.827 5.981 1.00 95.62 90 GLY A N 1
ATOM 681 C CA . GLY A 1 90 ? -9.860 -1.100 5.336 1.00 95.62 90 GLY A CA 1
ATOM 682 C C . GLY A 1 90 ? -11.164 -1.173 6.134 1.00 95.62 90 GLY A C 1
ATOM 683 O O . GLY A 1 90 ? -11.811 -0.149 6.371 1.00 95.62 90 GLY A O 1
ATOM 684 N N . LYS A 1 91 ? -11.514 -2.361 6.643 1.00 95.56 91 LYS A N 1
ATOM 685 C CA . LYS A 1 91 ? -12.649 -2.564 7.558 1.00 95.56 91 LYS A CA 1
ATOM 686 C C . LYS A 1 91 ? -12.482 -1.760 8.846 1.00 95.56 91 LYS A C 1
ATOM 688 O O . LYS A 1 91 ? -13.409 -1.064 9.259 1.00 95.56 91 LYS A O 1
ATOM 693 N N . TYR A 1 92 ? -11.295 -1.808 9.450 1.00 94.94 92 TYR A N 1
ATOM 694 C CA . TYR A 1 92 ? -10.991 -1.059 10.666 1.00 94.94 92 TYR A CA 1
ATOM 695 C C . TYR A 1 92 ? -11.134 0.458 10.469 1.00 94.94 92 TYR A C 1
ATOM 697 O O . TYR A 1 92 ? -11.798 1.119 11.265 1.00 94.94 92 TYR A O 1
ATOM 705 N N . LEU A 1 93 ? -10.569 1.017 9.397 1.00 95.44 93 LEU A N 1
ATOM 706 C CA . LEU A 1 93 ? -10.647 2.452 9.106 1.00 95.44 93 LEU A CA 1
ATOM 707 C C . LEU A 1 93 ? -12.069 2.895 8.748 1.00 95.44 93 LEU A C 1
ATOM 709 O O . LEU A 1 93 ? -12.501 3.968 9.166 1.00 95.44 93 LEU A O 1
ATOM 713 N N . SER A 1 94 ? -12.831 2.045 8.054 1.00 95.62 94 SER A N 1
ATOM 714 C CA . SER A 1 94 ? -14.238 2.310 7.728 1.00 95.62 94 SER A CA 1
ATOM 715 C C . SER A 1 94 ? -15.117 2.408 8.980 1.00 95.62 94 SER A C 1
ATOM 717 O O . SER A 1 94 ? -16.002 3.264 9.049 1.00 95.62 94 SER A O 1
ATOM 719 N N . ALA A 1 95 ? -14.851 1.566 9.985 1.00 94.81 95 ALA A N 1
ATOM 720 C CA . ALA A 1 95 ? -15.520 1.616 11.284 1.00 94.81 95 ALA A CA 1
ATOM 721 C C . ALA A 1 95 ? -15.040 2.794 12.155 1.00 94.81 95 ALA A C 1
ATOM 723 O O . ALA A 1 95 ? -15.802 3.313 12.966 1.00 94.81 95 ALA A O 1
ATOM 724 N N . ASN A 1 96 ? -13.799 3.252 11.964 1.00 94.44 96 ASN A N 1
ATOM 725 C CA . ASN A 1 96 ? -13.154 4.277 12.782 1.00 94.44 96 ASN A CA 1
ATOM 726 C C . ASN A 1 96 ? -12.822 5.536 11.966 1.00 94.44 96 ASN A C 1
ATOM 728 O O . ASN A 1 96 ? -11.659 5.905 11.827 1.00 94.44 96 ASN A O 1
ATOM 732 N N . LYS A 1 97 ? -13.844 6.244 11.470 1.00 94.00 97 LYS A N 1
ATOM 733 C CA . LYS A 1 97 ? -13.689 7.402 10.558 1.00 94.00 97 LYS A CA 1
ATOM 734 C C . LYS A 1 97 ? -12.843 8.568 11.092 1.00 94.00 97 LYS A C 1
ATOM 736 O O . LYS A 1 97 ? -12.373 9.391 10.314 1.00 94.00 97 LYS A O 1
ATOM 741 N N . ALA A 1 98 ? -12.656 8.662 12.408 1.00 94.50 98 ALA A N 1
ATOM 742 C CA . ALA A 1 98 ? -11.769 9.653 13.018 1.00 94.50 98 ALA A CA 1
ATOM 743 C C . ALA A 1 98 ? -10.275 9.330 12.810 1.00 94.50 98 ALA A C 1
ATOM 745 O O . ALA A 1 98 ? -9.418 10.189 13.019 1.00 94.50 98 ALA A O 1
ATOM 746 N N . ARG A 1 99 ? -9.944 8.095 12.416 1.00 92.69 99 ARG A N 1
ATOM 747 C CA . ARG A 1 99 ? -8.573 7.635 12.206 1.00 92.69 99 ARG A CA 1
ATOM 748 C C . ARG A 1 99 ? -8.108 7.972 10.803 1.00 92.69 99 ARG A C 1
ATOM 750 O O . ARG A 1 99 ? -8.810 7.759 9.821 1.00 92.69 99 ARG A O 1
ATOM 757 N N . LYS A 1 100 ? -6.884 8.482 10.732 1.00 94.31 100 LYS A N 1
ATOM 758 C CA . LYS A 1 100 ? -6.180 8.778 9.489 1.00 94.31 100 LYS A CA 1
ATOM 759 C C . LYS A 1 100 ? -4.939 7.903 9.413 1.00 94.31 100 LYS A C 1
ATOM 761 O O . LYS A 1 100 ? -4.318 7.627 10.440 1.00 94.31 100 LYS A O 1
ATOM 766 N N . VAL A 1 101 ? -4.597 7.486 8.203 1.00 94.69 101 VAL A N 1
ATOM 767 C CA . VAL A 1 101 ? -3.383 6.725 7.905 1.00 94.69 101 VAL A CA 1
ATOM 768 C C . VAL A 1 101 ? -2.640 7.392 6.761 1.00 94.69 101 VAL A C 1
ATOM 770 O O . VAL A 1 101 ? -3.242 8.095 5.951 1.00 94.69 101 VAL A O 1
ATOM 773 N N . VAL A 1 102 ? -1.332 7.172 6.716 1.00 96.81 102 VAL A N 1
ATOM 774 C CA . VAL A 1 102 ? -0.473 7.569 5.603 1.00 96.81 102 VAL A CA 1
ATOM 775 C C . VAL A 1 102 ? 0.134 6.292 5.049 1.00 96.81 102 VAL A C 1
ATOM 777 O O . VAL A 1 102 ? 0.726 5.522 5.804 1.00 96.81 102 VAL A O 1
ATOM 780 N N . ILE A 1 103 ? -0.029 6.067 3.750 1.00 97.56 103 ILE A N 1
ATOM 781 C CA . ILE A 1 103 ? 0.560 4.924 3.057 1.00 97.56 103 ILE A CA 1
ATOM 782 C C . ILE A 1 103 ? 1.877 5.396 2.452 1.00 97.56 103 ILE A C 1
ATOM 784 O O . ILE A 1 103 ? 1.903 6.329 1.654 1.00 97.56 103 ILE A O 1
ATOM 788 N N . GLN A 1 104 ? 2.979 4.784 2.881 1.00 97.94 104 GLN A N 1
ATOM 789 C CA . GLN A 1 104 ? 4.325 5.134 2.433 1.00 97.94 104 GLN A CA 1
ATOM 790 C C . GLN A 1 104 ? 4.868 4.014 1.551 1.00 97.94 104 GLN A C 1
ATOM 792 O O . GLN A 1 104 ? 5.136 2.911 2.028 1.00 97.94 104 GLN A O 1
ATOM 797 N N . GLY A 1 105 ? 5.024 4.301 0.261 1.00 97.94 105 GLY A N 1
ATOM 798 C CA . GLY A 1 105 ? 5.636 3.381 -0.684 1.00 97.94 105 GLY A CA 1
ATOM 799 C C . GLY A 1 105 ? 7.152 3.532 -0.697 1.00 97.94 105 GLY A C 1
ATOM 800 O O . GLY A 1 105 ? 7.668 4.635 -0.845 1.00 97.94 105 GLY A O 1
ATOM 801 N N . ASN A 1 106 ? 7.860 2.415 -0.547 1.00 98.00 106 ASN A N 1
ATOM 802 C CA . ASN A 1 106 ? 9.319 2.376 -0.508 1.00 98.00 106 ASN A CA 1
ATOM 803 C C . ASN A 1 106 ? 9.860 1.491 -1.637 1.00 98.00 106 ASN A C 1
ATOM 805 O O . ASN A 1 106 ? 9.177 0.586 -2.135 1.00 98.00 106 ASN A O 1
ATOM 809 N N . THR A 1 107 ? 11.109 1.731 -2.015 1.00 97.94 107 THR A N 1
ATOM 810 C CA . THR A 1 107 ? 11.856 0.925 -2.983 1.00 97.94 107 THR A CA 1
ATOM 811 C C . THR A 1 107 ? 13.210 0.541 -2.404 1.00 97.94 107 THR A C 1
ATOM 813 O O . THR A 1 107 ? 13.640 1.086 -1.388 1.00 97.94 107 THR A O 1
ATOM 816 N N . ASP A 1 108 ? 13.871 -0.417 -3.047 1.00 97.00 108 ASP A N 1
ATOM 817 C CA . ASP A 1 108 ? 15.294 -0.636 -2.815 1.00 97.00 108 ASP A CA 1
ATOM 818 C C . ASP A 1 108 ? 16.138 0.419 -3.558 1.00 97.00 108 ASP A C 1
ATOM 820 O O . ASP A 1 108 ? 15.603 1.299 -4.235 1.00 97.00 108 ASP A O 1
ATOM 824 N N . GLU A 1 109 ? 17.457 0.365 -3.376 1.00 96.12 109 GLU A N 1
ATOM 825 C CA . GLU A 1 109 ? 18.409 1.348 -3.911 1.00 96.12 109 GLU A CA 1
ATOM 826 C C . GLU A 1 109 ? 18.711 1.186 -5.410 1.00 96.12 109 GLU A C 1
ATOM 828 O O . GLU A 1 109 ? 19.417 2.012 -5.987 1.00 96.12 109 GLU A O 1
ATOM 833 N N . ARG A 1 110 ? 18.220 0.125 -6.063 1.00 96.69 110 ARG A N 1
ATOM 834 C CA . ARG A 1 110 ? 18.544 -0.150 -7.467 1.00 96.69 110 ARG A CA 1
ATOM 835 C C . ARG A 1 110 ? 17.720 0.760 -8.376 1.00 96.69 110 ARG A C 1
ATOM 837 O O . ARG A 1 110 ? 16.511 0.880 -8.213 1.00 96.69 110 ARG A O 1
ATOM 844 N N . GLY A 1 111 ? 18.367 1.353 -9.377 1.00 94.31 111 GLY A N 1
ATOM 845 C CA . GLY A 1 111 ? 17.729 2.270 -10.329 1.00 94.31 111 GLY A CA 1
ATOM 846 C C . GLY A 1 111 ? 17.894 3.750 -9.963 1.00 94.31 111 GLY A C 1
ATOM 847 O O . GLY A 1 111 ? 18.581 4.100 -9.009 1.00 94.31 111 GLY A O 1
ATOM 848 N N . GLY A 1 112 ? 17.310 4.631 -10.780 1.00 97.00 112 GLY A N 1
ATOM 849 C CA . GLY A 1 112 ? 17.380 6.083 -10.575 1.00 97.00 112 GLY A CA 1
ATOM 850 C C . GLY A 1 112 ? 16.426 6.577 -9.485 1.00 97.00 112 GLY A C 1
ATOM 851 O O . GLY A 1 112 ? 15.375 5.978 -9.254 1.00 97.00 112 GLY A O 1
ATOM 852 N N . SER A 1 113 ? 16.757 7.704 -8.852 1.00 97.12 113 SER A N 1
ATOM 853 C CA . SER A 1 113 ? 15.942 8.309 -7.788 1.00 97.12 113 SER A CA 1
ATOM 854 C C . SER A 1 113 ? 14.526 8.644 -8.256 1.00 97.12 113 SER A C 1
ATOM 856 O O . SER A 1 113 ? 13.559 8.358 -7.559 1.00 97.12 113 SER A O 1
ATOM 858 N N . GLU A 1 114 ? 14.385 9.204 -9.457 1.00 96.88 114 GLU A N 1
ATOM 859 C CA . GLU A 1 114 ? 13.097 9.574 -10.048 1.00 96.88 114 GLU A CA 1
ATOM 860 C C . GLU A 1 114 ? 12.249 8.337 -10.359 1.00 96.88 114 GLU A C 1
ATOM 862 O O . GLU A 1 114 ? 11.037 8.334 -10.139 1.00 96.88 114 GLU A O 1
ATOM 867 N N . TYR A 1 115 ? 12.897 7.266 -10.830 1.00 97.19 115 TYR A N 1
ATOM 868 C CA . TYR A 1 115 ? 12.243 5.986 -11.089 1.00 97.19 115 TYR A CA 1
ATOM 869 C C . TYR A 1 115 ? 11.683 5.391 -9.797 1.00 97.19 115 TYR A C 1
ATOM 871 O O . TYR A 1 115 ? 10.507 5.036 -9.720 1.00 97.19 115 TYR A O 1
ATOM 879 N N . ASN A 1 116 ? 12.521 5.345 -8.765 1.00 97.75 116 ASN A N 1
ATOM 880 C CA . ASN A 1 116 ? 12.176 4.808 -7.459 1.00 97.75 116 ASN A CA 1
ATOM 881 C C . ASN A 1 116 ? 11.114 5.646 -6.742 1.00 97.75 116 ASN A C 1
ATOM 883 O O . ASN A 1 116 ? 10.211 5.087 -6.122 1.00 97.75 116 ASN A O 1
ATOM 887 N N . LEU A 1 117 ? 11.140 6.971 -6.905 1.00 97.88 117 LEU A N 1
ATOM 888 C CA . LEU A 1 117 ? 10.085 7.852 -6.412 1.00 97.88 117 LEU A CA 1
ATOM 889 C C . LEU A 1 117 ? 8.735 7.524 -7.065 1.00 97.88 117 LEU A C 1
ATOM 891 O O . LEU A 1 117 ? 7.731 7.365 -6.371 1.00 97.88 117 LEU A O 1
ATOM 895 N N . ALA A 1 118 ? 8.710 7.368 -8.391 1.00 97.81 118 ALA A N 1
ATOM 896 C CA . ALA A 1 118 ? 7.495 7.014 -9.118 1.00 97.81 118 ALA A CA 1
ATOM 897 C C . ALA A 1 118 ? 6.998 5.598 -8.775 1.00 97.81 118 ALA A C 1
ATOM 899 O O . ALA A 1 118 ? 5.796 5.386 -8.611 1.00 97.81 118 ALA A O 1
ATOM 900 N N . LEU A 1 119 ? 7.901 4.622 -8.642 1.00 98.00 119 LEU A N 1
ATOM 901 C CA . LEU A 1 119 ? 7.555 3.251 -8.258 1.00 98.00 119 LEU A CA 1
ATOM 902 C C . LEU A 1 119 ? 7.028 3.182 -6.817 1.00 98.00 119 LEU A C 1
ATOM 904 O O . LEU A 1 119 ? 6.038 2.497 -6.562 1.00 98.00 119 LEU A O 1
ATOM 908 N N . GLY A 1 120 ? 7.642 3.920 -5.890 1.00 98.06 120 GLY A N 1
ATOM 909 C CA . GLY A 1 120 ? 7.156 4.077 -4.521 1.00 98.06 120 GLY A CA 1
ATOM 910 C C . GLY A 1 120 ? 5.740 4.651 -4.493 1.00 98.06 120 GLY A C 1
ATOM 911 O O . GLY A 1 120 ? 4.856 4.064 -3.874 1.00 98.06 120 GLY A O 1
ATOM 912 N N . GLN A 1 121 ? 5.487 5.724 -5.246 1.00 98.12 121 GLN A N 1
ATOM 913 C CA . GLN A 1 121 ? 4.150 6.311 -5.355 1.00 98.12 121 GLN A CA 1
ATOM 914 C C . GLN A 1 121 ? 3.114 5.301 -5.880 1.00 98.12 121 GLN A C 1
ATOM 916 O O . GLN A 1 121 ? 2.070 5.119 -5.259 1.00 98.12 121 GLN A O 1
ATOM 921 N N . LYS A 1 122 ? 3.431 4.559 -6.951 1.00 98.25 122 LYS A N 1
ATOM 922 C CA . LYS A 1 122 ? 2.547 3.506 -7.490 1.00 98.25 122 LYS A CA 1
ATOM 923 C C . LYS A 1 122 ? 2.253 2.396 -6.480 1.00 98.25 122 LYS A C 1
ATOM 925 O O . LYS A 1 122 ? 1.136 1.894 -6.430 1.00 98.25 122 LYS A O 1
ATOM 930 N N . ARG A 1 123 ? 3.241 2.003 -5.671 1.00 98.38 123 ARG A N 1
ATOM 931 C CA . ARG A 1 123 ? 3.058 1.007 -4.600 1.00 98.38 123 ARG A CA 1
ATOM 932 C C . ARG A 1 123 ? 2.134 1.515 -3.500 1.00 98.38 123 ARG A C 1
ATOM 934 O O . ARG A 1 123 ? 1.366 0.727 -2.966 1.00 98.38 123 ARG A O 1
ATOM 941 N N . ALA A 1 124 ? 2.207 2.804 -3.169 1.00 98.06 124 ALA A N 1
ATOM 942 C CA . ALA A 1 124 ? 1.300 3.415 -2.205 1.00 98.06 124 ALA A CA 1
ATOM 943 C C . ALA A 1 124 ? -0.132 3.529 -2.750 1.00 98.06 124 ALA A C 1
ATOM 945 O O . ALA A 1 124 ? -1.070 3.301 -2.005 1.00 98.06 124 ALA A O 1
ATOM 946 N N . GLU A 1 125 ? -0.299 3.841 -4.037 1.00 97.62 125 GLU A N 1
ATOM 947 C CA . GLU A 1 125 ? -1.613 3.907 -4.700 1.00 97.62 125 GLU A CA 1
ATOM 948 C C . GLU A 1 125 ? -2.266 2.532 -4.897 1.00 97.62 125 GLU A C 1
ATOM 950 O O . GLU A 1 125 ? -3.488 2.434 -4.980 1.00 97.62 125 GLU A O 1
ATOM 955 N N . ALA A 1 126 ? -1.461 1.473 -4.995 1.00 96.88 126 ALA A N 1
ATOM 956 C CA . ALA A 1 126 ? -1.947 0.105 -5.146 1.00 96.88 126 ALA A CA 1
ATOM 957 C C . ALA A 1 126 ? -2.497 -0.509 -3.844 1.00 96.88 126 ALA A C 1
ATOM 959 O O . ALA A 1 126 ? -3.187 -1.529 -3.913 1.00 96.88 126 ALA A O 1
ATOM 960 N N . VAL A 1 127 ? -2.160 0.064 -2.683 1.00 95.56 127 VAL A N 1
ATOM 961 C CA . VAL A 1 127 ? -2.552 -0.407 -1.339 1.00 95.56 127 VAL A CA 1
ATOM 962 C C . VAL A 1 127 ? -3.721 0.415 -0.814 1.00 95.56 127 VAL A C 1
ATOM 964 O O . VAL A 1 127 ? -4.656 -0.213 -0.270 1.00 95.56 127 VAL A O 1
#

Radius of gyration: 37.0 Å; Cα contacts (8 Å, |Δi|>4): 58; chains: 1; bounding box: 62×52×85 Å